Protein AF-A0A846D503-F1 (afdb_monomer_lite)

Radius of gyration: 23.02 Å; chains: 1; bounding box: 39×40×59 Å

Secondary structure (DSSP, 8-state):
---HHHHEEEHHHHHHTHHHHHHHHHHH-PPPEEE--------HHHHHHHHHHHTTHHHHHHHHH---TT-SS-HHHHHHHHHHHHTTTT------

Sequence (96 aa):
MLDISRDIQSLSNFKRNTSSAIAQMKQTREPIVLTYLKVQDIDHCGIVAGIIDEMGLVEEVNKELGTHSQEITRPRVSLKAMILNGLGLVSRAHAY

Foldseek 3Di:
DDDVVPQEEEPVRCVVVVVVVVVCCVVVVDDRHYDYDDDDDQPPLNVLLVVCVVVCVLVVVCVVPPDDPPDPDRVSVVVSVVVCVVVVVPPDPPPD

Structure (mmCIF, N/CA/C/O backbone):
data_AF-A0A846D503-F1
#
_entry.id   AF-A0A846D503-F1
#
loop_
_atom_site.group_PDB
_atom_site.id
_atom_site.type_symbol
_atom_site.label_a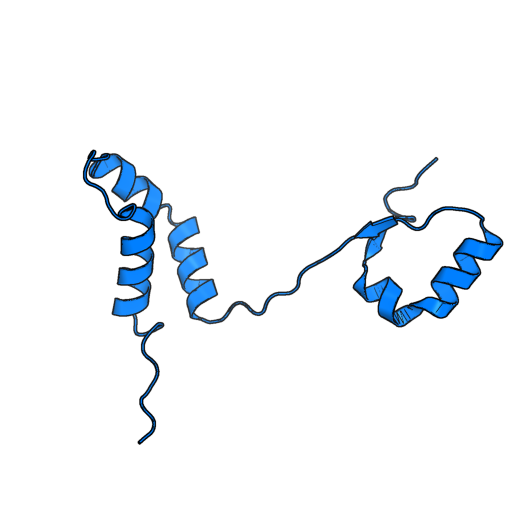tom_id
_atom_site.label_alt_id
_atom_site.label_comp_id
_atom_site.label_asym_id
_atom_site.label_entity_id
_atom_site.label_seq_id
_atom_site.pdbx_PDB_ins_code
_atom_site.Cartn_x
_atom_site.Cartn_y
_atom_site.Cartn_z
_atom_site.occupancy
_atom_site.B_iso_or_equiv
_atom_site.auth_seq_id
_atom_site.auth_comp_id
_atom_site.auth_asym_id
_atom_site.auth_atom_id
_atom_site.pdbx_PDB_model_num
ATOM 1 N N . MET A 1 1 ? 0.695 20.060 -32.415 1.00 53.75 1 MET A N 1
ATOM 2 C CA . MET A 1 1 ? -0.453 19.687 -31.557 1.00 53.75 1 MET A CA 1
ATOM 3 C C . MET A 1 1 ? -0.089 18.341 -30.960 1.00 53.75 1 MET A C 1
ATOM 5 O O . MET A 1 1 ? 0.208 17.464 -31.753 1.00 53.75 1 MET A O 1
ATOM 9 N N . LEU A 1 2 ? 0.013 18.226 -29.630 1.00 54.25 2 LEU A N 1
ATOM 10 C CA . LEU A 1 2 ? 0.478 17.003 -28.952 1.00 54.25 2 LEU A CA 1
ATOM 11 C C . LEU A 1 2 ? -0.478 15.836 -29.240 1.00 54.25 2 LEU A C 1
ATOM 13 O O . LEU A 1 2 ? -1.662 15.925 -28.910 1.00 54.25 2 LEU A O 1
ATOM 17 N N . ASP A 1 3 ? 0.030 14.764 -29.844 1.00 60.62 3 ASP A N 1
ATOM 18 C CA . ASP A 1 3 ? -0.690 13.502 -30.025 1.00 60.62 3 ASP A CA 1
ATOM 19 C C . ASP A 1 3 ? -0.358 12.604 -28.825 1.00 60.62 3 ASP A C 1
ATOM 21 O O . ASP A 1 3 ? 0.703 11.986 -28.744 1.00 60.62 3 ASP A O 1
ATOM 25 N N . ILE A 1 4 ? -1.277 12.562 -27.857 1.00 54.41 4 ILE A N 1
ATOM 26 C CA . ILE A 1 4 ? -1.125 11.896 -26.551 1.00 54.41 4 ILE A CA 1
ATOM 27 C C . ILE A 1 4 ? -0.700 10.422 -26.701 1.00 54.41 4 ILE A C 1
ATOM 29 O O . ILE A 1 4 ? 0.033 9.906 -25.859 1.00 54.41 4 ILE A O 1
ATOM 33 N N . SER A 1 5 ? -1.116 9.745 -27.776 1.00 53.44 5 SER A N 1
ATOM 34 C CA . SER A 1 5 ? -0.773 8.341 -28.031 1.00 53.44 5 SER A CA 1
ATOM 35 C C . SER A 1 5 ? 0.596 8.143 -28.695 1.00 53.44 5 SER A C 1
ATOM 37 O O . SER A 1 5 ? 1.122 7.032 -28.655 1.00 53.44 5 SER A O 1
ATOM 39 N N . ARG A 1 6 ? 1.182 9.187 -29.297 1.00 55.06 6 ARG A N 1
ATOM 40 C CA . ARG A 1 6 ? 2.471 9.137 -30.013 1.00 55.06 6 ARG A CA 1
ATOM 41 C C . ARG A 1 6 ? 3.627 9.751 -29.215 1.00 55.06 6 ARG A C 1
ATOM 43 O O . ARG A 1 6 ? 4.745 9.240 -29.286 1.00 55.06 6 ARG A O 1
ATOM 50 N N . ASP A 1 7 ? 3.339 10.780 -28.418 1.00 59.41 7 ASP A N 1
ATOM 51 C CA . ASP A 1 7 ? 4.348 11.647 -27.787 1.00 59.41 7 ASP A CA 1
ATOM 52 C C . ASP A 1 7 ? 4.663 11.287 -26.323 1.00 59.41 7 ASP A C 1
ATOM 54 O O . ASP A 1 7 ? 5.646 11.773 -25.755 1.00 59.41 7 ASP A O 1
ATOM 58 N N . ILE A 1 8 ? 3.852 10.426 -25.697 1.00 66.94 8 ILE A N 1
ATOM 59 C CA . ILE A 1 8 ? 4.027 10.002 -24.303 1.00 66.94 8 ILE A CA 1
ATOM 60 C C . ILE A 1 8 ? 4.801 8.682 -24.249 1.00 66.94 8 ILE A C 1
ATOM 62 O O . ILE A 1 8 ? 4.301 7.622 -24.620 1.00 66.94 8 ILE A O 1
ATOM 66 N N . GLN A 1 9 ? 6.035 8.737 -23.746 1.00 74.44 9 GLN A N 1
ATOM 67 C CA . GLN A 1 9 ? 6.915 7.576 -23.592 1.00 74.44 9 GLN A CA 1
ATOM 68 C C . GLN A 1 9 ? 7.149 7.260 -22.113 1.00 74.44 9 GLN A C 1
ATOM 70 O O . GLN A 1 9 ? 7.314 8.158 -21.290 1.00 74.44 9 GLN A O 1
ATOM 75 N N . SER A 1 10 ? 7.229 5.979 -21.740 1.00 83.88 10 SER A N 1
ATOM 76 C CA . SER A 1 10 ? 7.625 5.627 -20.369 1.00 83.88 10 SER A CA 1
ATOM 77 C C . SER A 1 10 ? 9.092 6.008 -20.125 1.00 83.88 10 SER A C 1
ATOM 79 O O . SER A 1 10 ? 9.953 5.811 -20.988 1.00 83.88 10 SER A O 1
ATOM 81 N N . LEU A 1 11 ? 9.412 6.498 -18.925 1.00 84.19 11 LEU A N 1
ATOM 82 C CA . LEU A 1 11 ? 10.784 6.824 -18.531 1.00 84.19 11 LEU A CA 1
ATOM 83 C C . LEU A 1 11 ? 11.704 5.599 -18.652 1.00 84.19 11 LEU A C 1
ATOM 85 O O . LEU A 1 11 ? 12.877 5.732 -18.993 1.00 84.19 11 LEU A O 1
ATOM 89 N N . SER A 1 12 ? 11.179 4.400 -18.397 1.00 83.19 12 SER A N 1
ATOM 90 C CA . SER A 1 12 ? 11.920 3.146 -18.549 1.00 83.19 12 SER A CA 1
ATOM 91 C C . SER A 1 12 ? 12.274 2.867 -20.010 1.00 83.19 12 SER A C 1
ATOM 93 O O . SER A 1 12 ? 13.403 2.469 -20.297 1.00 83.19 12 SER A O 1
ATOM 95 N N . ASN A 1 13 ? 11.346 3.123 -20.936 1.00 85.38 13 ASN A N 1
ATOM 96 C CA . ASN A 1 13 ? 11.587 2.978 -22.372 1.0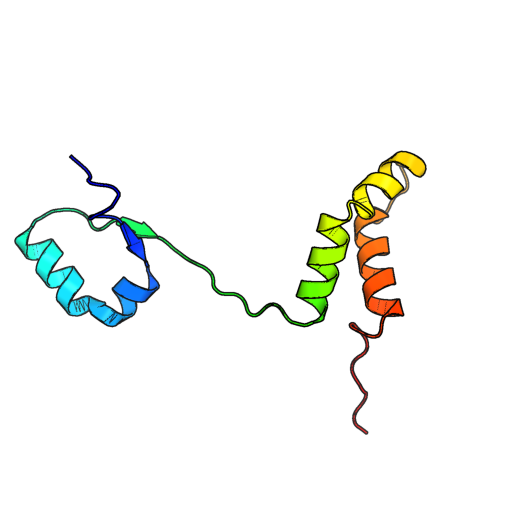0 85.38 13 ASN A CA 1
ATOM 97 C C . ASN A 1 13 ? 12.587 4.021 -22.876 1.00 85.38 13 ASN A C 1
ATOM 99 O O . ASN A 1 13 ? 13.491 3.672 -23.634 1.00 85.38 13 ASN A O 1
ATOM 103 N N . PHE A 1 14 ? 12.479 5.267 -22.405 1.00 88.19 14 PHE A N 1
ATOM 104 C CA . PHE A 1 14 ? 13.446 6.320 -22.705 1.00 88.19 14 PHE A CA 1
ATOM 105 C C . PHE A 1 14 ? 14.849 5.949 -22.219 1.00 88.19 14 PHE A C 1
ATOM 107 O O . PHE A 1 14 ? 15.784 5.973 -23.009 1.00 88.19 14 PHE A O 1
ATOM 114 N N . LYS A 1 15 ? 14.999 5.502 -20.962 1.00 85.00 15 LYS A N 1
ATOM 115 C CA . LYS A 1 15 ? 16.295 5.081 -20.400 1.00 85.00 15 LYS A CA 1
ATOM 116 C C . LYS A 1 15 ? 16.958 3.979 -21.230 1.00 85.00 15 LYS A C 1
ATOM 118 O O . LYS A 1 15 ? 18.149 4.074 -21.516 1.00 85.00 15 LYS A O 1
ATOM 123 N N . ARG A 1 16 ? 16.191 2.968 -21.659 1.00 88.25 16 ARG A N 1
ATOM 124 C CA . ARG A 1 16 ? 16.692 1.855 -22.490 1.00 88.25 16 ARG A CA 1
ATOM 125 C C . ARG A 1 16 ? 17.070 2.282 -23.914 1.00 88.25 16 ARG A C 1
ATOM 127 O O . ARG A 1 16 ? 17.944 1.658 -24.500 1.00 88.25 16 ARG A O 1
ATOM 134 N N . ASN A 1 17 ? 16.460 3.344 -24.446 1.00 90.00 17 ASN A N 1
ATOM 135 C CA . ASN A 1 17 ? 16.613 3.774 -25.843 1.00 90.00 17 ASN A CA 1
ATOM 136 C C . ASN A 1 17 ? 17.099 5.229 -25.986 1.00 90.00 17 ASN A C 1
ATOM 138 O O . ASN A 1 17 ? 16.810 5.890 -26.986 1.00 90.00 17 ASN A O 1
ATOM 142 N N . THR A 1 18 ? 17.842 5.732 -24.993 1.00 90.62 18 THR A N 1
ATOM 143 C CA . THR A 1 18 ? 18.180 7.161 -24.846 1.00 90.62 18 THR A CA 1
ATOM 144 C C . THR A 1 18 ? 18.777 7.753 -26.126 1.00 90.62 18 THR A C 1
ATOM 146 O O . THR A 1 18 ? 18.335 8.801 -26.586 1.00 90.62 18 THR A O 1
ATOM 149 N N . SER A 1 19 ? 19.732 7.070 -26.764 1.00 90.75 19 SER A N 1
ATOM 150 C CA . SER A 1 19 ? 20.409 7.582 -27.964 1.00 90.75 19 SER A CA 1
ATOM 151 C C . SER A 1 19 ? 19.455 7.817 -29.140 1.00 90.75 19 SER A C 1
ATOM 153 O O . SER A 1 19 ? 19.540 8.850 -29.802 1.00 90.75 19 SER A O 1
ATOM 155 N N . SER A 1 20 ? 18.518 6.892 -29.370 1.00 87.69 20 SER A N 1
ATOM 156 C CA . SER A 1 20 ? 17.512 7.014 -30.432 1.00 87.69 20 SER A CA 1
ATOM 157 C C . SER A 1 20 ? 16.496 8.105 -30.108 1.00 87.69 20 SER A C 1
ATOM 159 O O . SER A 1 20 ? 16.152 8.904 -30.975 1.00 87.69 20 SER A O 1
ATOM 161 N N . ALA A 1 21 ? 16.052 8.175 -28.850 1.00 86.38 21 ALA A N 1
ATOM 162 C CA . ALA A 1 21 ? 15.107 9.191 -28.398 1.00 86.38 21 ALA A CA 1
ATOM 163 C C . ALA A 1 21 ? 15.687 10.608 -28.554 1.00 86.38 21 ALA A C 1
ATOM 165 O O . ALA A 1 21 ? 15.032 11.503 -29.081 1.00 86.38 21 ALA A O 1
ATOM 166 N N . ILE A 1 22 ? 16.956 10.807 -28.185 1.00 89.44 22 ILE A N 1
ATOM 167 C CA . ILE A 1 22 ? 17.645 12.092 -28.352 1.00 89.44 22 ILE A CA 1
ATOM 168 C C . ILE A 1 22 ? 17.875 12.428 -29.833 1.00 89.44 22 ILE A C 1
ATOM 170 O O . ILE A 1 22 ? 17.762 13.593 -30.217 1.00 89.44 22 ILE A O 1
ATOM 174 N N . ALA A 1 23 ? 18.184 11.442 -30.681 1.00 89.44 23 ALA A N 1
ATOM 175 C CA . ALA A 1 23 ? 18.319 11.664 -32.122 1.00 89.44 23 ALA A CA 1
ATOM 176 C C . ALA A 1 23 ? 16.994 12.140 -32.744 1.00 89.44 23 ALA A C 1
ATOM 178 O O . ALA A 1 23 ? 16.978 13.125 -33.483 1.00 89.44 23 ALA A O 1
ATOM 179 N N . GLN A 1 24 ? 15.880 11.510 -32.362 1.00 84.12 24 GLN A N 1
ATOM 180 C CA . GLN A 1 24 ? 14.541 11.907 -32.787 1.00 84.12 24 GLN A CA 1
ATOM 181 C C . GLN A 1 24 ? 14.184 13.317 -32.301 1.00 84.12 24 GLN A C 1
ATOM 183 O O . GLN A 1 24 ? 13.694 14.113 -33.097 1.00 84.12 24 GLN A O 1
ATOM 188 N N . MET A 1 25 ? 14.491 13.678 -31.049 1.00 86.38 25 MET A N 1
ATOM 189 C CA . MET A 1 25 ? 14.287 15.047 -30.538 1.00 86.38 25 MET A CA 1
ATOM 190 C C . MET A 1 25 ? 15.056 16.091 -31.343 1.00 86.38 25 MET A C 1
ATOM 192 O O . MET A 1 25 ? 14.526 17.150 -31.667 1.00 86.38 25 MET A O 1
ATOM 196 N N . LYS A 1 26 ? 16.315 15.801 -31.688 1.00 88.50 26 LYS A N 1
ATOM 197 C CA . LYS A 1 26 ? 17.150 16.717 -32.476 1.00 88.50 26 LYS A CA 1
ATOM 198 C C . LYS A 1 26 ? 16.602 16.921 -33.888 1.00 88.50 26 LYS A C 1
ATOM 200 O O . LYS A 1 26 ? 16.711 18.024 -34.417 1.00 88.50 26 LYS A O 1
ATOM 205 N N . GLN A 1 27 ? 16.029 15.875 -34.482 1.00 88.88 27 GLN A N 1
ATOM 206 C CA . GLN A 1 27 ? 15.478 15.914 -35.834 1.00 88.88 27 GLN A CA 1
ATOM 207 C C . GLN A 1 27 ? 14.094 16.572 -35.889 1.00 88.88 27 GLN A C 1
ATOM 209 O O . GLN A 1 27 ? 13.845 17.400 -36.759 1.00 88.88 27 GLN A O 1
ATOM 214 N N . THR A 1 28 ? 13.207 16.215 -34.961 1.00 86.00 28 THR A N 1
ATOM 215 C CA . THR A 1 28 ? 11.819 16.706 -34.910 1.00 86.00 28 THR A CA 1
ATOM 216 C C . THR A 1 28 ? 11.710 18.094 -34.285 1.00 86.00 28 THR A C 1
ATOM 218 O O . THR 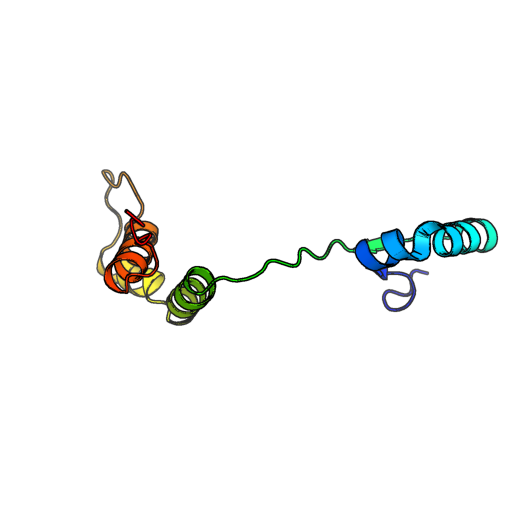A 1 28 ? 10.800 18.841 -34.621 1.00 86.00 28 THR A O 1
ATOM 221 N N . ARG A 1 29 ? 12.654 18.461 -33.403 1.00 85.69 29 ARG A N 1
ATOM 222 C CA . ARG A 1 29 ? 12.585 19.638 -32.516 1.00 85.69 29 ARG A CA 1
ATOM 223 C C . ARG A 1 29 ? 11.361 19.649 -31.597 1.00 85.69 29 ARG A C 1
ATOM 225 O O . ARG A 1 29 ? 11.041 20.688 -31.022 1.00 85.69 29 ARG A O 1
ATOM 232 N N . GLU A 1 30 ? 10.707 18.507 -31.427 1.00 83.75 30 GLU A N 1
ATOM 233 C CA . GLU A 1 30 ? 9.562 18.363 -30.540 1.00 83.75 30 GLU A CA 1
ATOM 234 C C . GLU A 1 30 ? 10.009 17.873 -29.152 1.00 83.75 30 GLU A C 1
ATOM 236 O O . GLU A 1 30 ? 10.960 17.088 -29.031 1.00 83.75 30 GLU A O 1
ATOM 241 N N . PRO A 1 31 ? 9.368 18.359 -28.076 1.00 80.94 31 PRO A N 1
ATOM 242 C CA . PRO A 1 31 ? 9.665 17.908 -26.725 1.00 80.94 31 PRO A CA 1
ATOM 243 C C . PRO A 1 31 ? 9.150 16.479 -26.501 1.00 80.94 31 PRO A C 1
ATOM 245 O O . PRO A 1 31 ? 8.003 16.174 -26.810 1.00 80.94 31 PRO A O 1
ATOM 248 N N . ILE A 1 32 ? 9.975 15.618 -25.895 1.00 82.56 32 ILE A N 1
ATOM 249 C CA . ILE A 1 32 ? 9.530 14.297 -25.427 1.00 82.56 32 ILE A CA 1
ATOM 250 C C . ILE A 1 32 ? 8.870 14.444 -24.058 1.00 82.56 32 ILE A C 1
ATOM 252 O O . ILE A 1 32 ? 9.477 14.969 -23.121 1.00 82.56 32 ILE A O 1
ATOM 256 N N . VAL A 1 33 ? 7.655 13.913 -23.924 1.00 83.94 33 VAL A N 1
ATOM 257 C CA . VAL A 1 33 ? 6.949 13.812 -22.645 1.00 83.94 33 VAL A CA 1
ATOM 258 C C . VAL A 1 33 ? 7.195 12.427 -22.051 1.00 83.94 33 VAL A C 1
ATOM 260 O O . VAL A 1 33 ? 6.940 11.405 -22.688 1.00 83.94 33 VAL A O 1
ATOM 263 N N . LEU A 1 34 ? 7.709 12.387 -20.818 1.00 85.44 34 LEU A N 1
ATOM 264 C CA . LEU A 1 34 ? 8.042 11.141 -20.126 1.00 85.44 34 LEU A CA 1
ATOM 265 C C . LEU A 1 34 ? 7.055 10.834 -19.000 1.00 85.44 34 LEU A C 1
ATOM 267 O O . LEU A 1 34 ? 6.848 11.652 -18.106 1.00 85.44 34 LEU A O 1
ATOM 271 N N . THR A 1 35 ? 6.514 9.617 -18.991 1.00 85.69 35 THR A N 1
ATOM 272 C CA . THR A 1 35 ? 5.703 9.090 -17.886 1.00 85.69 35 THR A CA 1
ATOM 273 C C . THR A 1 35 ? 6.552 8.235 -16.960 1.00 85.69 35 THR A C 1
ATOM 275 O O . THR A 1 35 ? 7.231 7.300 -17.389 1.00 85.69 35 THR A O 1
ATOM 278 N N . TYR A 1 36 ? 6.486 8.507 -15.661 1.00 82.69 36 TYR A N 1
ATOM 279 C CA . TYR A 1 36 ? 7.102 7.662 -14.647 1.00 82.69 36 TYR A CA 1
ATOM 280 C C . TYR A 1 36 ? 6.118 6.582 -14.184 1.00 82.69 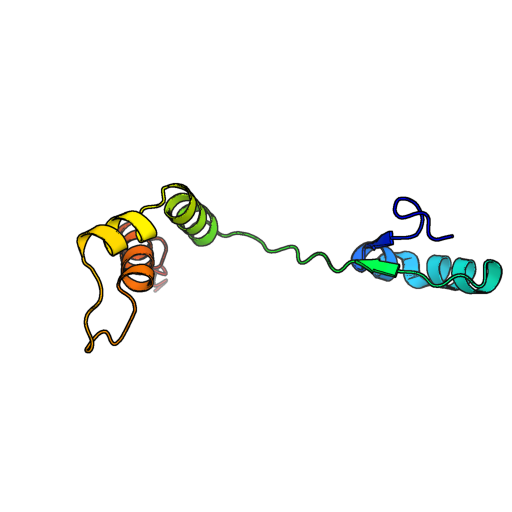36 TYR A C 1
ATOM 282 O O . TYR A 1 36 ? 5.101 6.889 -13.570 1.00 82.69 36 TYR A O 1
ATOM 290 N N . LEU A 1 37 ? 6.436 5.318 -14.466 1.00 75.62 37 LEU A N 1
ATOM 291 C CA . LEU A 1 37 ? 5.714 4.161 -13.939 1.00 75.62 37 LEU A CA 1
ATOM 292 C C . LEU A 1 37 ? 6.586 3.488 -12.877 1.00 75.62 37 LEU A C 1
ATOM 294 O O . LEU A 1 37 ? 7.672 2.992 -13.185 1.00 75.62 37 LEU A O 1
ATOM 298 N N . LYS A 1 38 ? 6.122 3.485 -11.624 1.00 72.19 38 LYS A N 1
ATOM 299 C CA . LYS A 1 38 ? 6.776 2.769 -10.524 1.00 72.19 38 LYS A CA 1
ATOM 300 C C . LYS A 1 38 ? 6.245 1.337 -10.492 1.00 72.19 38 LYS A C 1
ATOM 302 O O . LYS A 1 38 ? 5.122 1.110 -10.055 1.00 72.19 38 LYS A O 1
ATOM 307 N N . VAL A 1 39 ? 7.055 0.387 -10.948 1.00 69.44 39 VAL A N 1
ATOM 308 C CA . VAL A 1 39 ? 6.786 -1.043 -10.744 1.00 69.44 39 VAL A CA 1
ATOM 309 C C . VAL A 1 39 ? 7.230 -1.389 -9.325 1.00 69.44 39 VAL A C 1
ATOM 311 O O . VAL A 1 39 ? 8.356 -1.071 -8.942 1.00 69.44 39 VAL A O 1
ATOM 314 N N . GLN A 1 40 ? 6.331 -1.958 -8.529 1.00 64.31 40 GLN A N 1
ATOM 315 C CA . GLN A 1 40 ? 6.619 -2.446 -7.182 1.00 64.31 40 GLN A CA 1
ATOM 316 C C . GLN A 1 40 ? 6.219 -3.913 -7.134 1.00 64.31 40 GLN A C 1
ATOM 318 O O . GLN A 1 40 ? 5.093 -4.237 -7.511 1.00 64.31 40 GLN A O 1
ATOM 323 N N . ASP A 1 41 ? 7.126 -4.769 -6.672 1.00 68.56 41 ASP A N 1
ATOM 324 C CA . ASP A 1 41 ? 6.772 -6.138 -6.321 1.00 68.56 41 ASP A CA 1
ATOM 325 C C . ASP A 1 41 ? 5.878 -6.088 -5.083 1.00 68.56 41 ASP A C 1
ATOM 327 O O . ASP A 1 41 ? 6.227 -5.506 -4.052 1.00 68.56 41 ASP A O 1
ATOM 331 N N . ILE A 1 42 ? 4.674 -6.630 -5.226 1.00 66.25 42 ILE A N 1
ATOM 332 C CA . ILE A 1 42 ? 3.709 -6.707 -4.140 1.00 66.25 42 ILE A CA 1
ATOM 333 C C . ILE A 1 42 ? 3.954 -8.055 -3.452 1.00 66.25 42 ILE A C 1
ATOM 335 O O . ILE A 1 42 ? 3.539 -9.091 -3.965 1.00 66.25 42 ILE A O 1
ATOM 339 N N . ASP A 1 43 ? 4.658 -8.056 -2.316 1.00 69.31 43 ASP A N 1
ATOM 340 C CA . ASP A 1 43 ? 4.843 -9.262 -1.495 1.00 69.31 43 ASP A CA 1
ATOM 341 C C . ASP A 1 43 ? 3.490 -9.823 -1.010 1.00 69.31 43 ASP A C 1
ATOM 343 O O . ASP A 1 43 ? 2.455 -9.155 -1.072 1.00 69.31 43 ASP A O 1
ATOM 347 N N . HIS A 1 44 ? 3.488 -11.027 -0.429 1.00 79.25 44 HIS A N 1
ATOM 348 C CA . HIS A 1 44 ? 2.290 -11.662 0.144 1.00 79.25 44 HIS A CA 1
ATOM 349 C C . HIS A 1 44 ? 1.548 -10.733 1.129 1.00 79.25 44 HIS A C 1
ATOM 351 O O . HIS A 1 44 ? 0.320 -10.660 1.112 1.00 79.25 44 HIS A O 1
ATOM 357 N N . CYS A 1 45 ? 2.288 -9.947 1.923 1.00 85.06 45 CYS A N 1
ATOM 358 C CA . CYS A 1 45 ? 1.727 -8.900 2.783 1.00 85.06 45 CYS A CA 1
ATOM 359 C C . CYS A 1 45 ? 0.978 -7.821 2.003 1.00 85.06 45 CYS A C 1
ATOM 361 O O . CYS A 1 45 ? -0.076 -7.378 2.444 1.00 85.06 45 CYS A O 1
ATOM 363 N N . GLY A 1 46 ? 1.525 -7.375 0.870 1.00 83.94 46 GLY A N 1
ATOM 364 C CA . GLY A 1 46 ? 0.919 -6.334 0.047 1.00 83.94 46 GLY A CA 1
ATOM 365 C C . GLY A 1 46 ? -0.362 -6.812 -0.636 1.00 83.94 46 GLY A C 1
ATOM 366 O O . GLY A 1 46 ? -1.323 -6.052 -0.702 1.00 83.94 46 GLY A O 1
ATOM 367 N N . ILE A 1 47 ? -0.416 -8.081 -1.060 1.00 89.31 47 ILE A N 1
ATOM 368 C CA . ILE A 1 47 ? -1.631 -8.688 -1.624 1.00 89.31 47 ILE A CA 1
ATOM 369 C C . ILE A 1 47 ? -2.721 -8.764 -0.554 1.00 89.31 47 ILE A C 1
ATOM 371 O O . ILE A 1 47 ? -3.837 -8.301 -0.772 1.00 89.31 47 ILE A O 1
ATOM 375 N N . VAL A 1 48 ? -2.397 -9.293 0.628 1.00 89.75 48 VAL A N 1
ATOM 376 C CA . VAL A 1 48 ? -3.373 -9.422 1.719 1.00 89.75 48 VAL A CA 1
ATOM 377 C C . VAL A 1 48 ? -3.806 -8.053 2.248 1.00 89.75 48 VAL A C 1
ATOM 379 O O . VAL A 1 48 ? -4.987 -7.849 2.508 1.00 89.75 48 VAL A O 1
ATOM 382 N N . ALA A 1 49 ? -2.894 -7.081 2.334 1.00 88.31 49 ALA A N 1
ATOM 383 C CA . ALA A 1 49 ? -3.231 -5.699 2.668 1.00 88.31 49 ALA A CA 1
ATOM 384 C C . ALA A 1 49 ? -4.196 -5.074 1.648 1.00 88.31 49 ALA A C 1
ATOM 386 O O . ALA A 1 49 ? -5.143 -4.411 2.062 1.00 88.31 49 ALA A O 1
ATOM 387 N N . GLY A 1 50 ? -3.979 -5.319 0.351 1.00 88.75 50 GLY A N 1
ATOM 388 C CA . GLY A 1 50 ? -4.870 -4.865 -0.717 1.00 88.75 50 GLY A CA 1
ATOM 389 C C . GLY A 1 50 ? -6.252 -5.519 -0.664 1.00 88.75 50 GLY A C 1
ATOM 390 O O . GLY A 1 50 ? -7.250 -4.835 -0.847 1.00 88.75 50 GLY A O 1
ATOM 391 N N . ILE A 1 51 ? -6.334 -6.812 -0.332 1.00 91.31 51 ILE A N 1
ATOM 392 C CA . ILE A 1 51 ? -7.619 -7.502 -0.120 1.00 91.31 51 ILE A CA 1
ATOM 393 C C . ILE A 1 51 ? -8.380 -6.890 1.065 1.00 91.31 51 ILE A C 1
ATOM 395 O O . ILE A 1 51 ? -9.579 -6.657 0.964 1.00 91.31 51 ILE A O 1
ATOM 399 N N . ILE A 1 52 ? -7.696 -6.602 2.179 1.00 89.50 52 ILE A N 1
ATOM 400 C CA . ILE A 1 52 ? -8.315 -5.969 3.357 1.00 89.50 52 ILE A CA 1
ATOM 401 C C . ILE A 1 52 ? -8.891 -4.587 3.007 1.00 89.50 52 ILE A C 1
ATOM 403 O O . ILE A 1 52 ? -9.963 -4.245 3.506 1.00 89.50 52 ILE A O 1
ATOM 407 N N . ASP A 1 53 ? -8.198 -3.819 2.157 1.00 87.75 53 ASP A N 1
ATOM 408 C CA . ASP A 1 53 ? -8.685 -2.528 1.653 1.00 87.75 53 ASP A CA 1
ATOM 409 C C . ASP A 1 53 ? -9.917 -2.688 0.760 1.00 87.75 53 ASP A C 1
ATOM 411 O O . ASP A 1 53 ? -10.917 -2.007 0.965 1.00 87.75 53 ASP A O 1
ATOM 415 N N . GLU A 1 54 ? -9.882 -3.629 -0.186 1.00 92.69 54 GLU A N 1
ATOM 416 C CA . GLU A 1 54 ? -10.999 -3.876 -1.106 1.00 92.69 54 GLU A CA 1
ATOM 417 C C . GLU A 1 54 ? -12.261 -4.362 -0.373 1.00 92.69 54 GLU A C 1
ATOM 419 O O . GLU A 1 54 ? -13.384 -4.056 -0.765 1.00 92.69 54 GLU A O 1
ATOM 424 N N . MET A 1 55 ? -12.091 -5.092 0.732 1.00 91.06 55 MET A N 1
ATOM 425 C CA . MET A 1 55 ? -13.198 -5.532 1.583 1.00 91.06 55 MET A CA 1
ATOM 426 C C . MET A 1 55 ? -13.865 -4.391 2.370 1.00 91.06 55 MET A C 1
ATOM 428 O O . MET A 1 55 ? -14.892 -4.632 3.002 1.00 91.06 55 MET A O 1
ATOM 432 N N . GLY A 1 56 ? -13.292 -3.182 2.395 1.00 88.75 56 GLY A N 1
ATOM 433 C CA . GLY A 1 56 ? -13.834 -2.050 3.156 1.00 88.75 56 GLY A CA 1
ATOM 434 C C . GLY A 1 56 ? -13.846 -2.267 4.677 1.00 88.75 56 GLY A C 1
ATOM 435 O O . GLY A 1 56 ? -14.591 -1.612 5.407 1.00 88.75 56 GLY A O 1
ATOM 436 N N . LEU A 1 57 ? -13.055 -3.225 5.177 1.00 86.62 57 LEU A N 1
ATOM 437 C CA . LEU A 1 57 ? -13.038 -3.627 6.591 1.00 86.62 57 LEU A CA 1
ATOM 438 C C . LEU A 1 57 ? -12.637 -2.470 7.509 1.00 86.62 57 LEU A C 1
ATOM 440 O O . LEU A 1 57 ? -13.141 -2.323 8.621 1.00 86.62 57 LEU A O 1
ATOM 444 N N . VAL A 1 58 ? -11.700 -1.658 7.037 1.00 82.88 58 VAL A N 1
ATOM 445 C CA . VAL A 1 58 ? -11.130 -0.525 7.761 1.00 82.88 58 VAL A CA 1
ATOM 446 C C . VAL A 1 58 ? -12.176 0.587 7.922 1.00 82.88 58 VAL A C 1
ATOM 448 O O . VAL A 1 58 ? -12.252 1.241 8.965 1.00 82.88 58 VAL A O 1
ATOM 451 N N . GLU A 1 59 ? -12.999 0.775 6.900 1.00 84.25 59 GLU A N 1
ATOM 452 C CA . GLU A 1 59 ? -14.065 1.758 6.792 1.00 84.25 59 GLU A CA 1
ATOM 453 C C . GLU A 1 59 ? -15.254 1.364 7.666 1.00 84.25 59 GLU A C 1
ATOM 455 O O . GLU A 1 59 ? -15.727 2.194 8.447 1.00 84.25 59 GLU A O 1
ATOM 460 N N . GLU A 1 60 ? -15.687 0.101 7.599 1.00 87.56 60 GLU A N 1
ATOM 461 C CA . GLU A 1 60 ? -16.821 -0.386 8.391 1.00 87.56 60 GLU A CA 1
ATOM 462 C C . GLU A 1 60 ? -16.498 -0.353 9.888 1.00 87.56 60 GLU A C 1
ATOM 464 O O . GLU A 1 60 ? -17.267 0.183 10.682 1.00 87.56 60 GLU A O 1
ATOM 469 N N . VAL A 1 61 ? -15.304 -0.799 10.291 1.00 85.19 61 VAL A N 1
ATOM 470 C CA . VAL A 1 61 ? -14.884 -0.722 11.699 1.00 85.19 61 VAL A CA 1
ATOM 471 C C . VAL A 1 61 ? -14.819 0.726 12.191 1.00 85.19 61 VAL A C 1
ATOM 473 O O . VAL A 1 61 ? -15.179 1.016 13.330 1.00 85.19 61 VAL A O 1
ATOM 476 N N . ASN A 1 62 ? -14.399 1.660 11.338 1.00 80.31 62 ASN A N 1
ATOM 477 C CA . ASN A 1 62 ? -14.348 3.076 11.690 1.00 80.31 62 ASN A CA 1
ATOM 478 C C . ASN A 1 62 ? -15.743 3.706 11.843 1.00 80.31 62 ASN A C 1
ATOM 480 O O . ASN A 1 62 ? -15.914 4.635 12.631 1.00 80.31 62 ASN A O 1
ATOM 484 N N . LYS A 1 63 ? -16.730 3.225 11.087 1.00 86.00 63 LYS A N 1
ATOM 485 C CA . LYS A 1 63 ? -18.127 3.646 11.211 1.00 86.00 63 LYS A CA 1
ATOM 486 C C . LYS A 1 63 ? -18.741 3.159 12.526 1.00 86.00 63 LYS A C 1
ATOM 488 O O . LYS A 1 63 ? -19.450 3.926 13.167 1.00 86.00 63 LYS A O 1
ATOM 493 N N . GLU A 1 64 ? -18.418 1.936 12.941 1.00 86.50 64 GLU A N 1
ATOM 494 C CA . GLU A 1 64 ? -18.937 1.330 14.174 1.00 86.50 64 GLU A CA 1
ATOM 495 C C . GLU A 1 64 ? -18.253 1.863 15.450 1.00 86.50 64 GLU A C 1
ATOM 497 O O . GLU A 1 64 ? -18.918 2.097 16.456 1.00 86.50 64 GLU A O 1
ATOM 502 N N . LEU A 1 65 ? -16.931 2.090 15.433 1.00 82.62 65 LEU A N 1
ATOM 503 C CA . LEU A 1 65 ? -16.178 2.535 16.621 1.00 82.62 65 LEU A CA 1
ATOM 504 C C . LEU A 1 65 ? -16.216 4.053 16.864 1.00 82.62 65 LEU A C 1
ATOM 506 O O . LEU A 1 65 ? -15.989 4.497 17.991 1.00 82.62 65 LEU A O 1
ATOM 510 N N . GLY A 1 66 ? -16.479 4.861 15.832 1.00 78.19 66 GLY A N 1
ATOM 511 C CA . GLY A 1 66 ? -16.336 6.316 15.910 1.00 78.19 66 GLY A CA 1
ATOM 512 C C . GLY A 1 66 ? -14.879 6.758 16.119 1.00 78.19 66 GLY A C 1
ATOM 513 O O . GLY A 1 66 ? -13.941 6.005 15.877 1.00 78.19 66 GLY A O 1
ATOM 514 N N . THR A 1 67 ? -14.672 8.010 16.539 1.00 77.44 67 THR A N 1
ATOM 515 C CA . THR A 1 67 ? -13.336 8.570 16.823 1.00 77.44 67 THR A CA 1
ATOM 516 C C . THR A 1 67 ? -13.282 9.129 18.235 1.00 77.44 67 THR A C 1
ATOM 518 O O . THR A 1 67 ? -14.213 9.824 18.649 1.00 77.44 67 THR A O 1
ATOM 521 N N . HIS A 1 68 ? -12.172 8.916 18.941 1.00 81.94 68 HIS A N 1
ATOM 522 C CA . HIS A 1 68 ? -11.948 9.494 20.266 1.00 81.94 68 HIS A CA 1
ATOM 523 C C . HIS A 1 68 ? -10.767 10.474 20.282 1.00 81.94 68 HIS A C 1
ATOM 525 O O . HIS A 1 68 ? -9.771 10.281 19.590 1.00 81.94 68 HIS A O 1
ATOM 531 N N . SER A 1 69 ? -10.853 11.524 21.104 1.00 82.31 69 SER A N 1
ATOM 532 C CA . SER A 1 69 ? -9.831 12.581 21.195 1.00 82.31 69 SER A CA 1
ATOM 533 C C . SER A 1 69 ? -8.476 12.095 21.719 1.00 82.31 69 SER A C 1
ATOM 535 O O . SER A 1 69 ? -7.474 12.781 21.541 1.00 82.31 69 SER A O 1
ATOM 537 N N . GLN A 1 70 ? -8.439 10.917 22.343 1.00 84.06 70 GLN A N 1
ATOM 538 C CA . GLN A 1 70 ? -7.222 10.277 22.845 1.00 84.06 70 GLN A CA 1
ATOM 539 C C . GLN A 1 70 ? -6.652 9.212 21.891 1.00 84.06 70 GLN A C 1
ATOM 541 O O . GLN A 1 70 ? -5.754 8.467 22.280 1.00 84.06 70 GLN A O 1
ATOM 546 N N . GLU A 1 71 ? -7.148 9.100 20.654 1.00 78.81 71 GLU A N 1
ATOM 547 C CA . GLU A 1 71 ? -6.562 8.182 19.671 1.00 78.81 71 GLU A CA 1
ATOM 548 C C . GLU A 1 71 ? -5.110 8.561 19.343 1.00 78.81 71 GLU A C 1
ATOM 550 O O . GLU A 1 71 ? -4.836 9.567 18.693 1.00 78.81 71 GLU A O 1
ATOM 555 N N . ILE A 1 72 ? -4.171 7.710 19.761 1.00 73.94 72 ILE A N 1
ATOM 556 C CA . ILE A 1 72 ? -2.735 7.849 19.457 1.00 73.94 72 ILE A CA 1
ATOM 557 C C . ILE A 1 72 ? -2.426 7.322 18.049 1.00 73.94 72 ILE A C 1
ATOM 559 O O . ILE A 1 72 ? -1.582 7.851 17.329 1.00 73.94 72 ILE A O 1
ATOM 563 N N . THR A 1 73 ? -3.131 6.269 17.641 1.00 68.88 73 THR A N 1
ATOM 564 C CA . THR A 1 73 ? -3.101 5.722 16.284 1.00 68.88 73 THR A CA 1
ATOM 565 C C . THR A 1 73 ? -4.532 5.558 15.819 1.00 68.88 73 THR A C 1
ATOM 567 O O . THR A 1 73 ? -5.409 5.227 16.616 1.00 68.88 73 THR A O 1
ATOM 570 N N . ARG A 1 74 ? -4.784 5.774 14.527 1.00 68.62 74 ARG A N 1
ATOM 571 C CA . ARG A 1 74 ? -6.114 5.493 13.993 1.00 68.62 74 ARG A CA 1
ATOM 572 C C . ARG A 1 74 ? -6.341 3.973 14.053 1.00 68.62 74 ARG A C 1
ATOM 574 O O . ARG A 1 74 ? -5.533 3.264 13.442 1.00 68.62 74 ARG A O 1
ATOM 581 N N . PRO A 1 75 ? -7.428 3.473 14.680 1.00 66.31 75 PRO A N 1
ATOM 582 C CA . PRO A 1 75 ? -7.735 2.038 14.804 1.00 66.31 75 PRO A CA 1
ATOM 583 C C . PRO A 1 75 ? -7.623 1.286 13.474 1.00 66.31 75 PRO A C 1
ATOM 585 O O . PRO A 1 75 ? -7.201 0.140 13.411 1.00 66.31 75 PRO A O 1
ATOM 588 N N . ARG A 1 76 ? -7.908 2.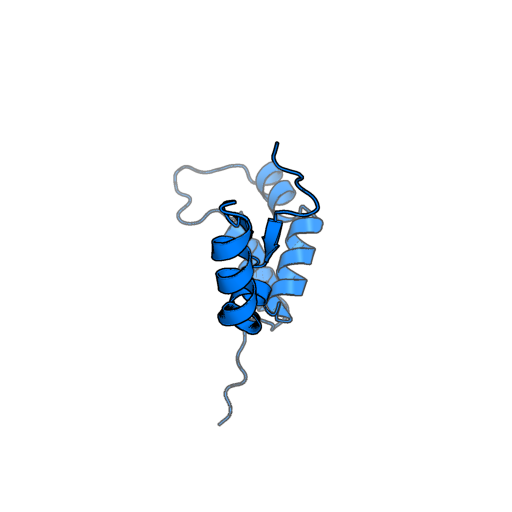010 12.396 1.00 68.38 76 ARG A N 1
ATOM 589 C CA . ARG A 1 76 ? -7.824 1.655 10.982 1.00 68.38 76 ARG A CA 1
ATOM 590 C C . ARG A 1 76 ? -6.460 1.087 10.527 1.00 68.38 76 ARG A C 1
ATOM 592 O O . ARG A 1 76 ? -6.410 0.107 9.791 1.00 68.38 76 ARG A O 1
ATOM 599 N N . VAL A 1 77 ? -5.348 1.680 10.974 1.00 69.00 77 VAL A N 1
ATOM 600 C CA . VAL A 1 77 ? -3.986 1.215 10.631 1.00 69.00 77 VAL A CA 1
ATOM 601 C C . VAL A 1 77 ? -3.605 0.035 11.523 1.00 69.00 77 VAL A C 1
ATOM 603 O O . VAL A 1 77 ? -3.001 -0.932 11.058 1.00 69.00 77 VAL A O 1
ATOM 606 N N . SER A 1 78 ? -4.027 0.088 12.786 1.00 81.31 78 SER A N 1
ATOM 607 C CA . SER A 1 78 ? -3.788 -0.956 13.780 1.00 81.31 78 SER A CA 1
ATOM 608 C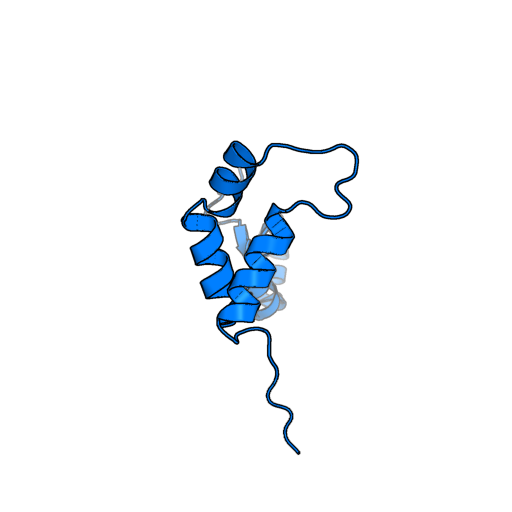 C . SER A 1 78 ? -4.527 -2.253 13.442 1.00 81.31 78 SER A C 1
ATOM 610 O O . SER A 1 78 ? -3.941 -3.319 13.563 1.00 81.31 78 SER A O 1
ATOM 612 N N . LEU A 1 79 ? -5.760 -2.185 12.930 1.00 86.00 79 LEU A N 1
ATOM 613 C CA . LEU A 1 79 ? -6.547 -3.351 12.524 1.00 86.00 79 LEU A CA 1
ATOM 614 C C . LEU A 1 79 ? -5.903 -4.092 11.352 1.00 86.00 79 LEU A C 1
ATOM 616 O O . LEU A 1 79 ? -5.710 -5.303 11.422 1.00 86.00 79 LEU A O 1
ATOM 620 N N . LYS A 1 80 ? -5.519 -3.372 10.292 1.00 87.06 80 LYS A N 1
ATOM 621 C CA . LYS A 1 80 ? -4.814 -3.981 9.158 1.00 87.06 80 LYS A CA 1
ATOM 622 C C . LYS A 1 80 ? -3.514 -4.640 9.626 1.00 87.06 80 LYS A C 1
ATOM 624 O O . LYS A 1 80 ? -3.242 -5.780 9.264 1.00 87.06 80 LYS A O 1
ATOM 629 N N . ALA A 1 81 ? -2.750 -3.965 10.486 1.00 85.88 81 ALA A N 1
ATOM 630 C CA . ALA A 1 81 ? -1.537 -4.527 11.073 1.00 85.88 81 ALA A CA 1
ATOM 631 C C . ALA A 1 81 ? -1.815 -5.773 11.938 1.00 85.88 81 ALA A C 1
ATOM 633 O O . ALA A 1 81 ? -1.068 -6.745 11.853 1.00 85.88 81 ALA A O 1
ATOM 634 N N . MET A 1 82 ? -2.897 -5.778 12.722 1.00 88.19 82 MET A N 1
ATOM 635 C CA . MET A 1 82 ? -3.320 -6.926 13.530 1.00 88.19 82 MET A CA 1
ATOM 636 C C . MET A 1 82 ? -3.703 -8.127 12.669 1.00 88.19 82 MET A C 1
ATOM 638 O O . MET A 1 82 ? -3.272 -9.234 12.971 1.00 88.19 82 MET A O 1
ATOM 642 N N . ILE A 1 83 ? -4.468 -7.924 11.593 1.00 89.00 83 ILE A N 1
ATOM 643 C CA . ILE A 1 83 ? -4.853 -9.004 10.674 1.00 89.00 83 ILE A CA 1
ATOM 644 C C . ILE A 1 83 ? -3.605 -9.594 10.018 1.00 89.00 83 ILE A C 1
ATOM 646 O O . ILE A 1 83 ? -3.405 -10.805 10.046 1.00 89.00 83 ILE A O 1
ATOM 650 N N . LEU A 1 84 ? -2.726 -8.742 9.484 1.00 89.25 84 LEU A N 1
ATOM 651 C CA . LEU A 1 84 ? -1.477 -9.196 8.873 1.00 89.25 84 LEU A CA 1
ATOM 652 C C . LEU A 1 84 ? -0.611 -9.979 9.874 1.00 89.25 84 LEU A C 1
ATOM 654 O O . LEU A 1 84 ? -0.017 -10.995 9.511 1.00 89.25 84 LEU A O 1
ATOM 658 N N . ASN A 1 85 ? -0.552 -9.533 11.132 1.00 87.12 85 ASN A N 1
ATOM 659 C CA . ASN A 1 85 ? 0.175 -10.216 12.201 1.00 87.12 85 ASN A CA 1
ATOM 660 C C . ASN A 1 85 ? -0.465 -11.571 12.556 1.00 87.12 85 ASN A C 1
ATOM 662 O O . ASN A 1 85 ? 0.234 -12.580 12.573 1.00 87.12 85 ASN A O 1
ATOM 666 N N . GLY A 1 86 ? -1.788 -11.617 12.746 1.00 86.38 86 GLY A N 1
ATOM 667 C CA . GLY A 1 86 ? -2.535 -12.840 13.059 1.00 86.38 86 GLY A CA 1
ATOM 668 C C . GLY A 1 86 ? -2.489 -13.897 11.952 1.00 86.38 86 GLY A C 1
ATOM 669 O O . GLY A 1 86 ? -2.561 -15.087 12.239 1.00 86.38 86 GLY A O 1
ATOM 670 N N . LEU A 1 87 ? -2.296 -13.477 10.698 1.00 87.06 87 LEU A N 1
ATOM 671 C CA . LEU A 1 87 ? -2.059 -14.361 9.552 1.00 87.06 87 LEU A CA 1
ATOM 672 C C . LEU A 1 87 ? -0.591 -14.808 9.414 1.00 87.06 87 LEU A C 1
ATOM 674 O O . LEU A 1 87 ? -0.256 -15.533 8.482 1.00 87.06 87 LEU A O 1
ATOM 678 N N . GLY A 1 88 ? 0.301 -14.370 10.310 1.00 84.25 88 GLY A N 1
ATOM 679 C CA . GLY A 1 88 ? 1.719 -14.737 10.306 1.00 84.25 88 GLY A CA 1
ATOM 680 C C . GLY A 1 88 ? 2.555 -14.057 9.218 1.00 84.25 88 GLY A C 1
ATOM 681 O O . GLY A 1 88 ? 3.732 -14.374 9.075 1.00 84.25 88 GLY A O 1
ATOM 682 N N . LEU A 1 89 ? 1.996 -13.095 8.478 1.00 82.69 89 LEU A N 1
ATOM 683 C CA . LEU A 1 89 ? 2.660 -12.458 7.333 1.00 82.69 89 LEU A CA 1
ATOM 684 C C . LEU A 1 89 ? 3.774 -11.485 7.757 1.00 82.69 89 LEU A C 1
ATOM 686 O O . LEU A 1 89 ? 4.685 -11.192 6.989 1.00 82.69 89 LEU A O 1
ATOM 690 N N . VAL A 1 90 ? 3.715 -10.994 8.998 1.00 76.62 90 VAL A N 1
ATOM 691 C CA . VAL A 1 90 ? 4.664 -10.011 9.559 1.00 76.62 90 VAL A CA 1
ATOM 692 C C . VAL A 1 90 ? 5.730 -10.673 10.450 1.00 76.62 90 VAL A C 1
ATOM 694 O O . VAL A 1 90 ? 6.685 -10.020 10.875 1.00 76.62 90 VAL A O 1
ATOM 697 N N . SER A 1 91 ? 5.609 -11.979 10.712 1.00 68.38 91 SER A N 1
ATOM 698 C CA . SER A 1 91 ? 6.558 -12.742 11.528 1.00 68.38 91 SER A CA 1
ATOM 699 C C . SER A 1 91 ? 7.695 -13.276 10.659 1.00 68.38 91 SER A C 1
ATOM 701 O O . SER A 1 91 ? 7.521 -14.206 9.876 1.00 68.38 91 SER A O 1
ATOM 703 N N . ARG A 1 92 ? 8.896 -12.708 10.808 1.00 55.69 92 ARG A N 1
ATOM 704 C CA . ARG A 1 92 ? 10.117 -13.308 10.252 1.00 55.69 92 ARG A CA 1
ATOM 705 C C . ARG A 1 92 ? 10.429 -14.596 11.009 1.00 55.69 92 ARG A C 1
ATOM 707 O O . ARG A 1 92 ? 10.571 -14.558 12.232 1.00 55.69 92 ARG A O 1
ATOM 714 N N . ALA A 1 93 ? 10.599 -15.705 10.287 1.00 49.31 93 ALA A N 1
ATOM 715 C CA . ALA A 1 93 ? 11.262 -16.882 10.835 1.00 49.31 93 ALA A CA 1
ATOM 716 C C . ALA A 1 93 ? 12.623 -16.441 11.398 1.00 49.31 93 ALA A C 1
ATOM 718 O O . ALA A 1 93 ? 13.465 -15.927 10.661 1.00 49.31 93 ALA A O 1
ATOM 719 N N . HIS A 1 94 ? 12.816 -16.574 12.711 1.00 47.12 94 HIS A N 1
ATOM 720 C CA . HIS A 1 94 ? 14.150 -16.514 13.295 1.00 47.12 94 HIS A CA 1
ATOM 721 C C . HIS A 1 94 ? 14.875 -17.773 12.819 1.00 47.12 94 HIS A C 1
ATOM 723 O O . HIS A 1 94 ? 14.642 -18.861 13.341 1.00 47.12 94 HIS A O 1
ATOM 729 N N . ALA A 1 95 ? 15.678 -17.639 11.765 1.00 39.84 95 ALA A N 1
ATOM 730 C CA . ALA A 1 95 ? 16.653 -18.655 11.407 1.00 39.84 95 ALA A CA 1
ATOM 731 C C . ALA A 1 95 ? 17.758 -18.603 12.472 1.00 39.84 95 ALA A C 1
ATOM 733 O O . ALA A 1 95 ? 18.552 -17.661 12.490 1.00 39.84 95 ALA A O 1
ATOM 734 N N . TYR A 1 96 ? 17.700 -19.550 13.411 1.00 39.47 96 TYR A N 1
ATOM 735 C CA . TYR A 1 96 ? 18.814 -19.910 14.289 1.00 39.47 96 TYR A CA 1
ATOM 736 C C . TYR A 1 96 ? 19.909 -20.614 13.488 1.00 39.47 96 TYR A C 1
ATOM 738 O O . TYR A 1 96 ? 19.550 -21.348 12.537 1.00 39.47 96 TYR A O 1
#

pLDDT: mean 78.76, std 12.43, range [39.47, 92.69]